Protein AF-A0A4R3V5Z5-F1 (afdb_monomer)

Secondary structure (DSSP, 8-state):
-PPPEEEEEETTEEEEEEEEEPPP-SSTTSHHHHHHHHHHHHHHHHHHHHHHHTTTSEEEEEEEE-S---SGGGBS-HHHHTTSTT--HHHHHHHHHSTTEEEPP--TT---EE--TT--TT---EE---EEEEES-------

Sequence (143 aa):
MHPPQLGPRVGDRQALVIAGHFPNSQAPGCDEFVYKFGWLDALDGWVGGQMKSHEQFVLIVLMDDANIVPEGRDFYDPIALTGQIHHTPKEHAQFQQLVGLRHLEQPPHSWTWRGYRNLASTGNQDLRTDHILVSGAEGPRDG

Solvent-accessible surface area (backbone atoms only — not comparable to full-atom values): 8307 Å² total; per-residue (Å²): 132,78,80,77,43,88,46,63,69,59,83,96,27,44,23,37,41,42,79,46,75,46,63,67,51,92,37,78,87,40,71,45,36,54,48,34,51,57,51,50,55,51,48,35,57,50,51,55,51,48,49,69,77,38,72,76,40,40,43,35,40,40,26,75,30,46,52,37,32,76,49,62,70,36,40,74,49,52,80,82,42,52,64,38,68,41,34,26,71,65,51,28,55,54,61,71,54,44,68,79,42,44,72,66,90,72,68,83,77,66,59,71,43,74,66,72,88,68,81,54,90,83,58,79,55,37,29,26,26,50,49,54,33,34,40,81,68,78,66,88,77,86,125

Foldseek 3Di:
DDPWDFQPDDVPFTETEAEDEAQFDDWPPDPSNVVRVVVLVVQLVVVVVVCVVCVRHKYKYWHLFQQAFQDPLFFDDLVVCQRIGNRDPVSNVSVVPSPQWDWDDDDRPPFNDADPPPVPPPDGGTGRRITMTIHPDDDPPDD

Structure (mmCIF, N/CA/C/O backbone):
data_AF-A0A4R3V5Z5-F1
#
_entry.id   AF-A0A4R3V5Z5-F1
#
loop_
_atom_site.group_PDB
_atom_site.id
_atom_site.type_symbol
_atom_site.label_atom_id
_atom_site.label_alt_id
_atom_site.label_comp_id
_atom_site.label_asym_id
_atom_site.label_entity_id
_atom_site.label_seq_id
_atom_site.pdbx_PDB_ins_code
_atom_site.Cartn_x
_atom_site.Cartn_y
_atom_site.Cartn_z
_atom_site.occupancy
_atom_site.B_iso_or_equiv
_atom_site.auth_seq_id
_atom_site.auth_comp_id
_atom_site.auth_asym_id
_atom_site.auth_atom_id
_atom_site.pdbx_PDB_model_num
ATOM 1 N N . MET A 1 1 ? 0.954 -13.302 9.085 1.00 57.16 1 MET A N 1
ATOM 2 C CA . MET A 1 1 ? 0.435 -12.088 9.749 1.00 57.16 1 MET A CA 1
ATOM 3 C C . MET A 1 1 ? 0.228 -12.395 11.215 1.00 57.16 1 MET A C 1
ATOM 5 O O . MET A 1 1 ? -0.242 -13.483 11.528 1.00 57.16 1 MET A O 1
ATOM 9 N N . HIS A 1 2 ? 0.623 -11.480 12.096 1.00 53.59 2 HIS A N 1
ATOM 10 C CA . HIS A 1 2 ? 0.285 -11.583 13.513 1.00 53.59 2 HIS A CA 1
ATOM 11 C C . HIS A 1 2 ? -1.218 -11.330 13.709 1.00 53.59 2 HIS A C 1
ATOM 13 O O . HIS A 1 2 ? -1.810 -10.606 12.903 1.00 53.59 2 HIS A O 1
ATOM 19 N N . PRO A 1 3 ? -1.848 -11.927 14.736 1.00 59.47 3 PRO A N 1
ATOM 20 C CA . PRO A 1 3 ? -3.231 -11.613 15.064 1.00 59.47 3 PRO A CA 1
ATOM 21 C C . PRO A 1 3 ? -3.372 -10.107 15.354 1.00 59.47 3 PRO A C 1
ATOM 23 O O . PRO A 1 3 ? -2.442 -9.514 15.914 1.00 59.47 3 PRO A O 1
ATOM 26 N N . PRO A 1 4 ? -4.507 -9.486 14.986 1.00 65.81 4 PRO A N 1
ATOM 27 C CA . PRO A 1 4 ? -4.756 -8.077 15.261 1.00 65.81 4 PRO A CA 1
ATOM 28 C C . PRO A 1 4 ? -4.652 -7.791 16.760 1.00 65.81 4 PRO A C 1
ATOM 30 O O . PRO A 1 4 ? -5.112 -8.589 17.581 1.00 65.81 4 PRO A O 1
ATOM 33 N N . GLN A 1 5 ? -4.079 -6.646 17.119 1.00 67.12 5 GLN A N 1
ATOM 34 C CA . GLN A 1 5 ? -4.005 -6.210 18.512 1.00 67.12 5 GLN A CA 1
ATOM 35 C C . GLN A 1 5 ? -5.059 -5.133 18.783 1.00 67.12 5 GLN A C 1
ATOM 37 O O . GLN A 1 5 ? -5.306 -4.260 17.945 1.00 67.12 5 GLN A O 1
ATOM 42 N N . LEU A 1 6 ? -5.677 -5.194 19.967 1.00 68.81 6 LEU A N 1
ATOM 43 C CA . LEU A 1 6 ? -6.535 -4.119 20.464 1.00 68.81 6 LEU A CA 1
ATOM 44 C C . LEU A 1 6 ? -5.659 -2.890 20.730 1.00 68.81 6 LEU A C 1
ATOM 46 O O . LEU A 1 6 ? -4.702 -2.957 21.501 1.00 68.81 6 LEU A O 1
ATOM 50 N N . GLY A 1 7 ? -5.970 -1.794 20.049 1.00 68.25 7 GLY A N 1
ATOM 51 C CA . GLY A 1 7 ? -5.225 -0.544 20.089 1.00 68.25 7 GLY A CA 1
ATOM 52 C C . GLY A 1 7 ? -5.875 0.535 20.965 1.00 68.25 7 GLY A C 1
ATOM 53 O O . GLY A 1 7 ? -6.829 0.267 21.702 1.00 68.25 7 GLY A O 1
ATOM 54 N N . PRO A 1 8 ? -5.367 1.780 20.894 1.00 69.75 8 PRO A N 1
ATOM 55 C CA . PRO A 1 8 ? -5.912 2.918 21.633 1.00 69.75 8 PRO A CA 1
ATOM 56 C C . PRO A 1 8 ? -7.362 3.230 21.229 1.00 69.75 8 PRO A C 1
ATOM 58 O O . PRO A 1 8 ? -7.859 2.767 20.206 1.00 69.75 8 PRO A O 1
ATOM 61 N N . ARG A 1 9 ? -8.066 4.038 22.025 1.00 72.12 9 ARG A N 1
ATOM 62 C CA . ARG A 1 9 ? -9.390 4.547 21.637 1.00 72.12 9 ARG A CA 1
ATOM 63 C C . ARG A 1 9 ? -9.265 5.682 20.615 1.00 72.12 9 ARG A C 1
ATOM 65 O O . ARG A 1 9 ? -8.402 6.542 20.759 1.00 72.12 9 ARG A O 1
ATOM 72 N N . VAL A 1 10 ? -10.156 5.701 19.626 1.00 68.31 10 VAL A N 1
ATOM 73 C CA . VAL A 1 10 ? -10.364 6.803 18.673 1.00 68.31 10 VAL A CA 1
ATOM 74 C C . VAL A 1 10 ? -11.774 7.339 18.915 1.00 68.31 10 VAL A C 1
ATOM 76 O O . VAL A 1 10 ? -12.764 6.690 18.568 1.00 68.31 10 VAL A O 1
ATOM 79 N N . GLY A 1 11 ? -11.869 8.486 19.592 1.00 75.94 11 GLY A N 1
ATOM 80 C CA . GLY A 1 11 ? -13.129 8.946 20.181 1.00 75.94 11 GLY A CA 1
ATOM 81 C C . GLY A 1 11 ? -13.681 7.909 21.167 1.00 75.94 11 GLY A C 1
ATOM 82 O O . GLY A 1 11 ? -12.965 7.431 22.049 1.00 75.94 11 GLY A O 1
ATOM 83 N N . ASP A 1 12 ? -14.938 7.507 20.976 1.00 76.88 12 ASP A N 1
ATOM 84 C CA . ASP A 1 12 ? -15.609 6.521 21.836 1.00 76.88 12 ASP A CA 1
ATOM 85 C C . ASP A 1 12 ? -15.365 5.060 21.425 1.00 76.88 12 ASP A C 1
ATOM 87 O O . ASP A 1 12 ? -15.737 4.134 22.152 1.00 76.88 12 ASP A O 1
ATOM 91 N N . ARG A 1 13 ? -14.727 4.834 20.270 1.00 78.94 13 ARG A N 1
ATOM 92 C CA . ARG A 1 13 ? -14.507 3.501 19.693 1.00 78.94 13 ARG A CA 1
ATOM 93 C C . ARG A 1 13 ? -13.105 2.994 20.014 1.00 78.94 13 ARG A C 1
ATOM 95 O O . ARG A 1 13 ? -12.155 3.765 20.108 1.00 78.94 13 ARG A O 1
ATOM 102 N N . GLN A 1 14 ? -12.958 1.682 20.170 1.00 84.38 14 GLN A N 1
ATOM 103 C CA . GLN A 1 14 ? -11.634 1.055 20.251 1.00 84.38 14 GLN A CA 1
ATOM 104 C C . GLN A 1 14 ? -11.008 0.972 18.855 1.00 84.38 14 GLN A C 1
ATOM 106 O O . GLN A 1 14 ? -11.728 0.763 17.877 1.00 84.38 14 GLN A O 1
ATOM 111 N N . ALA A 1 15 ? -9.685 1.105 18.757 1.00 84.56 15 ALA A N 1
ATOM 112 C CA . ALA A 1 15 ? -8.972 0.848 17.515 1.00 84.56 15 ALA A CA 1
ATOM 113 C C . ALA A 1 15 ? -8.565 -0.622 17.399 1.00 84.56 15 ALA A C 1
ATOM 115 O O . ALA A 1 15 ? -8.170 -1.255 18.378 1.00 84.56 15 ALA A O 1
ATOM 116 N N . LEU A 1 16 ? -8.618 -1.144 16.182 1.00 86.62 16 LEU A N 1
ATOM 117 C CA . LEU A 1 16 ? -7.946 -2.374 15.794 1.00 86.62 16 LEU A CA 1
ATOM 118 C C . LEU A 1 16 ? -6.721 -1.976 14.977 1.00 86.62 16 LEU A C 1
ATOM 120 O O . LEU A 1 16 ? -6.871 -1.285 13.972 1.00 86.62 16 LEU A O 1
ATOM 124 N N . VAL A 1 17 ? -5.522 -2.362 15.415 1.00 86.88 17 VAL A N 1
ATOM 125 C CA . VAL A 1 17 ? -4.280 -1.958 14.741 1.00 86.88 17 VAL A CA 1
ATOM 126 C C . VAL A 1 17 ? -3.670 -3.151 14.021 1.00 86.88 17 VAL A C 1
ATOM 128 O O . VAL A 1 17 ? -3.431 -4.205 14.614 1.00 86.88 17 VAL A O 1
ATOM 131 N N . ILE A 1 18 ? -3.407 -2.961 12.731 1.00 87.56 18 ILE A N 1
ATOM 132 C CA . ILE A 1 18 ? -2.707 -3.903 11.863 1.00 87.56 18 ILE A CA 1
ATOM 133 C C . ILE A 1 18 ? -1.418 -3.223 11.414 1.00 87.56 18 ILE A C 1
ATOM 135 O O . ILE A 1 18 ? -1.464 -2.120 10.883 1.00 87.56 18 ILE A O 1
ATOM 139 N N . ALA A 1 19 ? -0.280 -3.882 11.610 1.00 88.38 19 ALA A N 1
ATOM 140 C CA . ALA A 1 19 ? 1.003 -3.444 11.072 1.00 88.38 19 ALA A CA 1
ATOM 141 C C . ALA A 1 19 ? 1.475 -4.434 10.001 1.00 88.38 19 ALA A C 1
ATOM 143 O O . ALA A 1 19 ? 1.385 -5.651 10.201 1.00 88.38 19 ALA A O 1
ATOM 144 N N . GLY A 1 20 ? 1.966 -3.925 8.872 1.00 85.50 20 GLY A N 1
ATOM 145 C CA . GLY A 1 20 ? 2.439 -4.744 7.760 1.00 85.50 20 GLY A CA 1
ATOM 146 C C . GLY A 1 20 ? 3.678 -4.172 7.079 1.00 85.50 20 GLY A C 1
ATOM 147 O O . GLY A 1 20 ? 3.785 -2.967 6.874 1.00 85.50 20 GLY A O 1
ATOM 148 N N . HIS A 1 21 ? 4.583 -5.072 6.696 1.00 89.25 21 HIS A N 1
ATOM 149 C CA . HIS A 1 21 ? 5.716 -4.812 5.811 1.00 89.25 21 HIS A CA 1
ATOM 150 C C . HIS A 1 21 ? 5.484 -5.612 4.527 1.00 89.25 21 HIS A C 1
ATOM 152 O O . HIS A 1 21 ? 5.348 -6.840 4.580 1.00 89.25 21 HIS A O 1
ATOM 158 N N . PHE A 1 22 ? 5.316 -4.921 3.404 1.00 90.56 22 PHE A N 1
ATOM 159 C CA . PHE A 1 22 ? 4.829 -5.529 2.171 1.00 90.56 22 PHE A CA 1
ATOM 160 C C . PHE A 1 22 ? 6.003 -6.084 1.366 1.00 90.56 22 PHE A C 1
ATOM 162 O O . PHE A 1 22 ? 7.094 -5.514 1.402 1.00 90.56 22 PHE A O 1
ATOM 169 N N . PRO A 1 23 ? 5.802 -7.165 0.593 1.00 92.00 23 PRO A N 1
ATOM 170 C CA . PRO A 1 23 ? 6.854 -7.691 -0.261 1.00 92.00 23 PRO A CA 1
ATOM 171 C C . PRO A 1 23 ? 7.351 -6.651 -1.274 1.00 92.00 23 PRO A C 1
ATOM 173 O O . PRO A 1 23 ? 6.563 -6.034 -1.997 1.00 92.00 23 PRO A O 1
ATOM 176 N N . ASN A 1 24 ? 8.671 -6.518 -1.370 1.00 91.75 24 ASN A N 1
ATOM 177 C CA . ASN A 1 24 ? 9.328 -5.865 -2.495 1.00 91.75 24 ASN A CA 1
ATOM 178 C C . ASN A 1 24 ? 9.473 -6.856 -3.669 1.00 91.75 24 ASN A C 1
ATOM 180 O O . ASN A 1 24 ? 9.444 -8.073 -3.477 1.00 91.75 24 ASN A O 1
ATOM 184 N N . SER A 1 25 ? 9.661 -6.348 -4.883 1.00 90.06 25 SER A N 1
ATOM 185 C CA . SER A 1 25 ? 9.996 -7.141 -6.066 1.00 90.06 25 SER A CA 1
ATOM 186 C C . SER A 1 25 ? 11.228 -6.562 -6.754 1.00 90.06 25 SER A C 1
ATOM 188 O O . SER A 1 25 ? 11.579 -5.401 -6.568 1.00 90.06 25 SER A O 1
ATOM 190 N N . GLN A 1 26 ? 11.911 -7.363 -7.568 1.00 87.88 26 GLN A N 1
ATOM 191 C CA . GLN A 1 26 ? 13.117 -6.891 -8.248 1.00 87.88 26 GLN A CA 1
ATOM 192 C C . GLN A 1 26 ? 12.798 -5.966 -9.432 1.00 87.88 26 GLN A C 1
ATOM 194 O O . GLN A 1 26 ? 13.487 -4.968 -9.641 1.00 87.88 26 GLN A O 1
ATOM 199 N N . ALA A 1 27 ? 11.778 -6.316 -10.218 1.00 90.50 27 ALA A N 1
ATOM 200 C CA . ALA A 1 27 ? 11.335 -5.582 -11.397 1.00 90.50 27 ALA A CA 1
ATOM 201 C C . ALA A 1 27 ? 9.905 -6.006 -11.781 1.00 90.50 27 ALA A C 1
ATOM 203 O O . ALA A 1 27 ? 9.445 -7.069 -11.361 1.00 90.50 27 ALA A O 1
ATOM 204 N N . PRO A 1 28 ? 9.192 -5.237 -12.617 1.00 91.69 28 PRO A N 1
ATOM 205 C CA . PRO A 1 28 ? 7.948 -5.709 -13.207 1.00 91.69 28 PRO A CA 1
ATOM 206 C C . PRO A 1 28 ? 8.156 -7.013 -13.996 1.00 91.69 28 PRO A C 1
ATOM 208 O O . PRO A 1 28 ? 9.084 -7.129 -14.793 1.00 91.69 28 PRO A O 1
ATOM 211 N N . GLY A 1 29 ? 7.265 -7.983 -13.791 1.00 89.94 29 GLY A N 1
ATOM 212 C CA . GLY A 1 29 ? 7.246 -9.250 -14.532 1.00 89.94 29 GLY A CA 1
ATOM 213 C C . GLY A 1 29 ? 8.091 -10.389 -13.950 1.00 89.94 29 GLY A C 1
ATOM 214 O O . GLY A 1 29 ? 8.050 -11.479 -14.510 1.00 89.94 29 GLY A O 1
ATOM 215 N N . CYS A 1 30 ? 8.815 -10.180 -12.844 1.00 93.25 30 CYS A N 1
ATOM 216 C CA . CYS A 1 30 ? 9.501 -11.266 -12.136 1.00 93.25 30 CYS A CA 1
ATOM 217 C C . CYS A 1 30 ? 8.550 -12.062 -11.221 1.00 93.25 30 CYS A C 1
ATOM 219 O O . CYS A 1 30 ? 7.434 -11.622 -10.924 1.00 93.25 30 CYS A O 1
ATOM 221 N N . ASP A 1 31 ? 8.998 -13.220 -10.736 1.00 95.25 31 ASP A N 1
ATOM 222 C CA . ASP A 1 31 ? 8.201 -14.078 -9.851 1.00 95.25 31 ASP A CA 1
ATOM 223 C C . ASP A 1 31 ? 7.856 -13.368 -8.533 1.00 95.25 31 ASP A C 1
ATOM 225 O O . ASP A 1 31 ? 6.740 -13.488 -8.027 1.00 95.25 31 ASP A O 1
ATOM 229 N N . GLU A 1 32 ? 8.761 -12.534 -8.013 1.00 92.50 32 GLU A N 1
ATOM 230 C CA . GLU A 1 32 ? 8.524 -11.710 -6.825 1.00 92.50 32 GLU A CA 1
ATOM 231 C C . GLU A 1 32 ? 7.432 -10.657 -7.063 1.00 92.50 32 GLU A C 1
ATOM 233 O O . GLU A 1 32 ? 6.725 -10.276 -6.129 1.00 92.50 32 GLU A O 1
ATOM 238 N N . PHE A 1 33 ? 7.266 -10.191 -8.305 1.00 93.25 33 PHE A N 1
ATOM 239 C CA . PHE A 1 33 ? 6.201 -9.260 -8.685 1.00 93.25 33 PHE A CA 1
ATOM 240 C C . PHE A 1 33 ? 4.846 -9.963 -8.693 1.00 93.25 33 PHE A C 1
ATOM 242 O O . PHE A 1 33 ? 3.862 -9.427 -8.190 1.00 93.25 33 PHE A O 1
ATOM 249 N N . VAL A 1 34 ? 4.796 -11.200 -9.191 1.00 93.81 34 VAL A N 1
ATOM 250 C CA . VAL A 1 34 ? 3.593 -12.042 -9.116 1.00 93.81 34 VAL A CA 1
ATOM 251 C C . VAL A 1 34 ? 3.246 -12.354 -7.660 1.00 93.81 34 VAL A C 1
ATOM 253 O O . VAL A 1 34 ? 2.096 -12.184 -7.251 1.00 93.81 34 VAL A O 1
ATOM 256 N N . TYR A 1 35 ? 4.244 -12.742 -6.863 1.00 94.62 35 TYR A N 1
ATOM 257 C CA . TYR A 1 35 ? 4.080 -13.023 -5.440 1.00 94.62 35 TYR A CA 1
ATOM 258 C C . TYR A 1 35 ? 3.537 -11.815 -4.672 1.00 94.62 35 TYR A C 1
ATOM 260 O O . TYR A 1 35 ? 2.589 -11.962 -3.900 1.00 94.62 35 TYR A O 1
ATOM 268 N N . LYS A 1 36 ? 4.083 -10.616 -4.917 1.00 93.56 36 LYS A N 1
ATOM 269 C CA . LYS A 1 36 ? 3.624 -9.371 -4.290 1.00 93.56 36 LYS A CA 1
ATOM 270 C C . LYS A 1 36 ? 2.121 -9.164 -4.469 1.00 93.56 36 LYS A C 1
ATOM 272 O O . LYS A 1 36 ? 1.436 -8.856 -3.500 1.00 93.56 36 LYS A O 1
ATOM 277 N N . PHE A 1 37 ? 1.590 -9.376 -5.671 1.00 92.19 37 PHE A N 1
ATOM 278 C CA . PHE A 1 37 ? 0.155 -9.202 -5.910 1.00 92.19 37 PHE A CA 1
ATOM 279 C C . PHE A 1 37 ? -0.700 -10.297 -5.284 1.00 92.19 37 PHE A C 1
ATOM 281 O O . PHE A 1 37 ? -1.725 -9.978 -4.694 1.00 92.19 37 PHE A O 1
ATOM 288 N N . GLY A 1 38 ? -0.261 -11.558 -5.317 1.00 93.62 38 GLY A N 1
ATOM 289 C CA . GLY A 1 38 ? -0.965 -12.620 -4.591 1.00 93.62 38 GLY A CA 1
ATOM 290 C C . GLY A 1 38 ? -1.012 -12.358 -3.080 1.00 93.62 38 GLY A C 1
ATOM 291 O O . GLY A 1 38 ? -2.016 -12.626 -2.423 1.00 93.62 38 GLY A O 1
ATOM 292 N N . TRP A 1 39 ? 0.056 -11.775 -2.529 1.00 93.25 39 TRP A N 1
ATOM 293 C CA . TRP A 1 39 ? 0.102 -11.343 -1.135 1.00 93.25 39 TRP A CA 1
ATOM 294 C C . TRP A 1 39 ? -0.855 -10.174 -0.858 1.00 93.25 39 TRP A C 1
ATOM 296 O O . TRP A 1 39 ? -1.554 -10.197 0.153 1.00 93.25 39 TRP A O 1
ATOM 306 N N . LEU A 1 40 ? -0.922 -9.182 -1.753 1.00 90.62 40 LEU A N 1
ATOM 307 C CA . LEU A 1 40 ? -1.839 -8.041 -1.638 1.00 90.62 40 LEU A CA 1
ATOM 308 C C . LEU A 1 40 ? -3.309 -8.468 -1.720 1.00 90.62 40 LEU A C 1
ATOM 310 O O . LEU A 1 40 ? -4.109 -8.000 -0.917 1.00 90.62 40 LEU A O 1
ATOM 314 N N . ASP A 1 41 ? -3.655 -9.393 -2.617 1.00 91.44 41 ASP A N 1
ATOM 315 C CA . ASP A 1 41 ? -5.011 -9.954 -2.714 1.00 91.44 41 ASP A CA 1
ATOM 316 C C . ASP A 1 41 ? -5.408 -10.689 -1.424 1.00 91.44 41 ASP A C 1
ATOM 318 O O . ASP A 1 41 ? -6.522 -10.544 -0.915 1.00 91.44 41 ASP A O 1
ATOM 322 N N . ALA A 1 42 ? -4.478 -11.460 -0.851 1.00 91.94 42 ALA A N 1
ATOM 323 C CA . ALA A 1 42 ? -4.701 -12.136 0.421 1.00 91.94 42 ALA A CA 1
ATOM 324 C C . ALA A 1 42 ? -4.850 -11.143 1.588 1.00 91.94 42 ALA A C 1
ATOM 326 O O . ALA A 1 42 ? -5.687 -11.360 2.470 1.00 91.94 42 ALA A O 1
ATOM 327 N N . LEU A 1 43 ? -4.060 -10.061 1.593 1.00 89.44 43 LEU A N 1
ATOM 328 C CA . LEU A 1 43 ? -4.181 -8.984 2.574 1.00 89.44 43 LEU A CA 1
ATOM 329 C C . LEU A 1 43 ? -5.553 -8.314 2.475 1.00 89.44 43 LEU A C 1
ATOM 331 O O . LEU A 1 43 ? -6.207 -8.170 3.504 1.00 89.44 43 LEU A O 1
ATOM 335 N N . ASP A 1 44 ? -5.994 -7.942 1.274 1.00 87.38 44 ASP A N 1
ATOM 336 C CA . ASP A 1 44 ? -7.283 -7.283 1.054 1.00 87.38 44 ASP A CA 1
ATOM 337 C C . ASP A 1 44 ? -8.450 -8.137 1.576 1.00 87.38 44 ASP A C 1
ATOM 339 O O . ASP A 1 44 ? -9.245 -7.689 2.409 1.00 87.38 44 ASP A O 1
ATOM 343 N N . GLY A 1 45 ? -8.483 -9.421 1.204 1.00 89.94 45 GLY A N 1
ATOM 344 C CA . GLY A 1 45 ? -9.498 -10.356 1.688 1.00 89.94 45 GLY A CA 1
ATOM 345 C C . GLY A 1 45 ? -9.477 -10.532 3.210 1.00 89.94 45 GLY A C 1
ATOM 346 O O . GLY A 1 45 ? -10.531 -10.575 3.855 1.00 89.94 45 GLY A O 1
ATOM 347 N N . TRP A 1 46 ? -8.286 -10.599 3.810 1.00 89.56 46 TRP A N 1
ATOM 348 C CA . TRP A 1 46 ? -8.143 -10.727 5.258 1.00 89.56 46 TRP A CA 1
ATOM 349 C C . TRP A 1 46 ? -8.578 -9.456 6.000 1.00 89.56 46 TRP A C 1
ATOM 351 O O . TRP A 1 46 ? -9.356 -9.554 6.951 1.00 89.56 46 TRP A O 1
ATOM 361 N N . VAL A 1 47 ? -8.145 -8.275 5.544 1.00 86.50 47 VAL A N 1
ATOM 362 C CA . VAL A 1 47 ? -8.539 -6.966 6.093 1.00 86.50 47 VAL A CA 1
ATOM 363 C C . VAL A 1 47 ? -10.049 -6.773 5.986 1.00 86.50 47 VAL A C 1
ATOM 365 O O . VAL A 1 47 ? -10.686 -6.419 6.978 1.00 86.50 47 VAL A O 1
ATOM 368 N N . GLY A 1 48 ? -10.653 -7.096 4.841 1.00 86.69 48 GLY A N 1
ATOM 369 C CA . GLY A 1 48 ? -12.105 -7.066 4.671 1.00 86.69 48 GLY A CA 1
ATOM 370 C C . GLY A 1 48 ? -12.837 -7.994 5.650 1.00 86.69 48 GLY A C 1
ATOM 371 O O . GLY A 1 48 ? -13.892 -7.639 6.180 1.00 86.69 48 GLY A O 1
ATOM 372 N N . GLY A 1 49 ? -12.265 -9.162 5.957 1.00 88.56 49 GLY A N 1
ATOM 373 C CA . GLY A 1 49 ? -12.758 -10.054 7.011 1.00 88.56 49 GLY A CA 1
ATOM 374 C C . GLY A 1 49 ? -12.656 -9.450 8.417 1.00 88.56 49 GLY A C 1
ATOM 375 O O . GLY A 1 49 ? -13.595 -9.582 9.209 1.00 88.56 49 GLY A O 1
ATOM 376 N N . GLN A 1 50 ? -11.561 -8.743 8.717 1.00 86.81 50 GLN A N 1
ATOM 377 C CA . GLN A 1 50 ? -11.400 -8.020 9.983 1.00 86.81 50 GLN A CA 1
ATOM 378 C C . GLN A 1 50 ? -12.431 -6.897 10.116 1.00 86.81 50 GLN A C 1
ATOM 380 O O . GLN A 1 50 ? -13.093 -6.804 11.144 1.00 86.81 50 GLN A O 1
ATOM 385 N N . MET A 1 51 ? -12.642 -6.097 9.068 1.00 83.88 51 MET A N 1
ATOM 386 C CA . MET A 1 51 ? -13.629 -5.011 9.082 1.00 83.88 51 MET A CA 1
ATOM 387 C C . MET A 1 51 ? -15.044 -5.519 9.392 1.00 83.88 51 MET A C 1
ATOM 389 O O . MET A 1 51 ? -15.733 -4.925 10.217 1.00 83.88 51 MET A O 1
ATOM 393 N N . LYS A 1 52 ? -15.449 -6.653 8.802 1.00 86.62 52 LYS A N 1
ATOM 394 C CA . LYS A 1 52 ? -16.756 -7.290 9.063 1.00 86.62 52 LYS A CA 1
ATOM 395 C C . LYS A 1 52 ? -16.870 -7.888 10.465 1.00 86.62 52 LYS A C 1
ATOM 397 O O . LYS A 1 52 ? -17.933 -7.868 11.067 1.00 86.62 52 LYS A O 1
ATOM 402 N N . SER A 1 53 ? -15.783 -8.447 10.992 1.00 88.69 53 SER A N 1
ATOM 403 C CA . SER A 1 53 ? -15.791 -9.074 12.324 1.00 88.69 53 SER A CA 1
ATOM 404 C C . SER A 1 53 ? -15.703 -8.042 13.455 1.00 88.69 53 SER A C 1
ATOM 406 O O . SER A 1 53 ? -16.047 -8.330 14.601 1.00 88.69 53 SER A O 1
ATOM 408 N N . HIS A 1 54 ? -15.242 -6.830 13.136 1.00 85.94 54 HIS A N 1
ATOM 409 C CA . HIS A 1 54 ? -14.930 -5.777 14.093 1.00 85.94 54 HIS A CA 1
ATOM 410 C C . HIS A 1 54 ? -15.644 -4.455 13.771 1.00 85.94 54 HIS A C 1
ATOM 412 O O . HIS A 1 54 ? -15.063 -3.389 13.951 1.00 85.94 54 HIS A O 1
ATOM 418 N N . GLU A 1 55 ? -16.914 -4.495 13.354 1.00 82.25 55 GLU A N 1
ATOM 419 C CA . GLU A 1 55 ? -17.675 -3.305 12.922 1.00 82.25 55 GLU A CA 1
ATOM 420 C C . GLU A 1 55 ? -17.768 -2.186 13.974 1.00 82.25 55 GLU A C 1
ATOM 422 O O . GLU A 1 55 ? -17.923 -1.021 13.614 1.00 82.25 55 GLU A O 1
ATOM 427 N N . GLN A 1 56 ? -17.635 -2.507 15.269 1.00 82.81 56 GLN A N 1
ATOM 428 C CA . GLN A 1 56 ? -17.574 -1.524 16.364 1.00 82.81 56 GLN A CA 1
ATOM 429 C C . GLN A 1 56 ? -16.203 -0.834 16.532 1.00 82.81 56 GLN A C 1
ATOM 431 O O . GLN A 1 56 ? -16.101 0.187 17.217 1.00 82.81 56 GLN A O 1
ATOM 436 N N . PHE A 1 57 ? -15.142 -1.351 15.910 1.00 82.69 57 PHE A N 1
ATOM 437 C CA . PHE A 1 57 ? -13.779 -0.822 16.016 1.00 82.69 57 PHE A CA 1
ATOM 438 C C . PHE A 1 57 ? -13.469 0.158 14.889 1.00 82.69 57 PHE A C 1
ATOM 440 O O . PHE A 1 57 ? -14.034 0.062 13.804 1.00 82.69 57 PHE A O 1
ATOM 447 N N . VAL A 1 58 ? -12.572 1.106 15.137 1.00 83.00 58 VAL A N 1
ATOM 448 C CA . VAL A 1 58 ? -11.906 1.852 14.062 1.00 83.00 58 VAL A CA 1
ATOM 449 C C . VAL A 1 58 ? -10.694 1.034 13.636 1.00 83.00 58 VAL A C 1
ATOM 451 O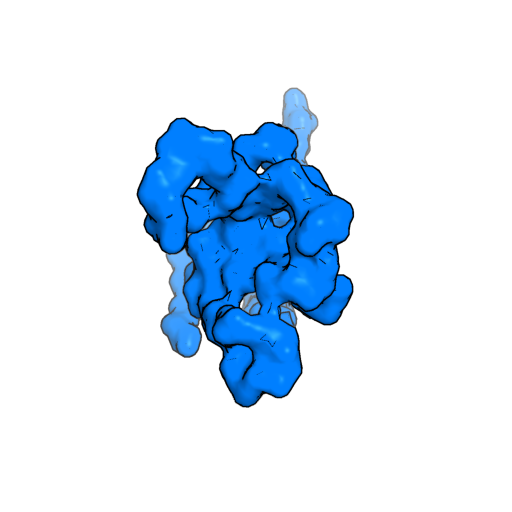 O . VAL A 1 58 ? -9.806 0.791 14.449 1.00 83.00 58 VAL A O 1
ATOM 454 N N . LEU A 1 59 ? -10.642 0.577 12.391 1.00 82.12 59 LEU A N 1
ATOM 455 C CA . LEU A 1 59 ? -9.479 -0.137 11.885 1.00 82.12 59 LEU A CA 1
ATOM 456 C C . LEU A 1 59 ? -8.404 0.856 11.428 1.00 82.12 59 LEU A C 1
ATOM 458 O O . LEU A 1 59 ? -8.679 1.764 10.644 1.00 82.12 59 LEU A O 1
ATOM 462 N N . ILE A 1 60 ? -7.179 0.650 11.906 1.00 80.56 60 ILE A N 1
ATOM 463 C CA . ILE A 1 60 ? -5.981 1.389 11.511 1.00 80.56 60 ILE A CA 1
ATOM 464 C C . ILE A 1 60 ? -4.983 0.387 10.936 1.00 80.56 60 ILE A C 1
ATOM 466 O O . ILE A 1 60 ? -4.582 -0.562 11.612 1.00 80.56 60 ILE A O 1
ATOM 470 N N . VAL A 1 61 ? -4.569 0.614 9.695 1.00 81.50 61 VAL A N 1
ATOM 471 C CA . VAL A 1 61 ? -3.545 -0.170 9.009 1.00 81.50 61 VAL A CA 1
ATOM 472 C C . VAL A 1 61 ? -2.303 0.698 8.848 1.00 81.50 61 VAL A C 1
ATOM 474 O O . VAL A 1 61 ? -2.306 1.694 8.127 1.00 81.50 61 VAL A O 1
ATOM 477 N N . LEU A 1 62 ? -1.249 0.317 9.560 1.00 79.69 62 LEU A N 1
ATOM 478 C CA . LEU A 1 62 ? 0.079 0.906 9.489 1.00 79.69 62 LEU A CA 1
ATOM 479 C C . LEU A 1 62 ? 0.900 0.103 8.479 1.00 79.69 62 LEU A C 1
ATOM 481 O O . LEU A 1 62 ? 1.123 -1.097 8.661 1.00 79.69 62 LEU A O 1
ATOM 485 N N . MET A 1 63 ? 1.334 0.759 7.414 1.00 81.88 63 MET A N 1
ATOM 486 C CA . MET A 1 63 ? 2.210 0.181 6.403 1.00 81.88 63 MET A CA 1
ATOM 487 C C . MET A 1 63 ? 3.557 0.863 6.541 1.00 81.88 63 MET A C 1
ATOM 489 O O . MET A 1 63 ? 3.712 1.998 6.113 1.00 81.88 63 MET A O 1
ATOM 493 N N . ASP A 1 64 ? 4.494 0.181 7.187 1.00 75.19 64 ASP A N 1
ATOM 494 C CA . ASP A 1 64 ? 5.854 0.688 7.416 1.00 75.19 64 ASP A CA 1
ATOM 495 C C . ASP A 1 64 ? 6.667 0.678 6.113 1.00 75.19 64 ASP A C 1
ATOM 497 O O . ASP A 1 64 ? 7.517 1.510 5.882 1.00 75.19 64 ASP A O 1
ATOM 501 N N . ASP A 1 65 ? 6.376 -0.241 5.195 1.00 85.00 65 ASP A N 1
ATOM 502 C CA . ASP A 1 65 ? 6.910 -0.187 3.834 1.00 85.00 65 ASP A CA 1
ATOM 503 C C . ASP A 1 65 ? 5.943 -0.948 2.934 1.00 85.00 65 ASP A C 1
ATOM 505 O O . ASP A 1 65 ? 5.908 -2.183 2.916 1.00 85.00 65 ASP A O 1
ATOM 509 N N . ALA A 1 66 ? 5.090 -0.210 2.231 1.00 86.06 66 ALA A N 1
ATOM 510 C CA . ALA A 1 66 ? 4.167 -0.786 1.267 1.00 86.06 66 ALA A CA 1
ATOM 511 C C . ALA A 1 66 ? 4.884 -1.241 -0.011 1.00 86.06 66 ALA A C 1
ATOM 513 O O . ALA A 1 66 ? 4.284 -1.935 -0.836 1.00 86.06 66 ALA A O 1
ATOM 514 N N . ASN A 1 67 ? 6.144 -0.830 -0.214 1.00 90.12 67 ASN A N 1
ATOM 515 C CA . ASN A 1 67 ? 6.875 -0.981 -1.463 1.00 90.12 67 ASN A CA 1
ATOM 516 C C . ASN A 1 67 ? 6.057 -0.491 -2.676 1.00 90.12 67 ASN A C 1
ATOM 518 O O . ASN A 1 67 ? 6.209 -1.008 -3.783 1.00 90.12 67 ASN A O 1
ATOM 522 N N . ILE A 1 68 ? 5.143 0.462 -2.484 1.00 88.69 68 ILE A N 1
ATOM 523 C CA . ILE A 1 68 ? 4.269 1.035 -3.512 1.00 88.69 68 ILE A CA 1
ATOM 524 C C . ILE A 1 68 ? 4.179 2.535 -3.268 1.00 88.69 68 ILE A C 1
ATOM 526 O O . ILE A 1 68 ? 4.014 2.984 -2.131 1.00 88.69 68 ILE A O 1
ATOM 530 N N . VAL A 1 69 ? 4.252 3.294 -4.356 1.00 88.25 69 VAL A N 1
ATOM 531 C CA . VAL A 1 69 ? 4.106 4.741 -4.359 1.00 88.25 69 VAL A CA 1
ATOM 532 C C . VAL A 1 69 ? 2.760 5.081 -5.010 1.00 88.25 69 VAL A C 1
ATOM 534 O O . VAL A 1 69 ? 2.620 4.884 -6.210 1.00 88.25 69 VAL A O 1
ATOM 537 N N . PRO A 1 70 ? 1.738 5.531 -4.261 1.00 79.31 70 PRO A N 1
ATOM 538 C CA . PRO A 1 70 ? 0.357 5.541 -4.761 1.00 79.31 70 PRO A CA 1
ATOM 539 C C . PRO A 1 70 ? 0.086 6.555 -5.876 1.00 79.31 70 PRO A C 1
ATOM 541 O O . PRO A 1 70 ? -0.800 6.339 -6.705 1.00 79.31 70 PRO A O 1
ATOM 544 N N . GLU A 1 71 ? 0.798 7.685 -5.871 1.00 79.81 71 GLU A N 1
ATOM 545 C CA . GLU A 1 71 ? 0.524 8.823 -6.746 1.00 79.81 71 GLU A CA 1
ATOM 546 C C . GLU A 1 71 ? 1.806 9.532 -7.204 1.00 79.81 71 GLU A C 1
ATOM 548 O O . GLU A 1 71 ? 2.821 9.523 -6.519 1.00 79.81 71 GLU A O 1
ATOM 553 N N . GLY A 1 72 ? 1.744 10.240 -8.338 1.00 76.50 72 GLY A N 1
ATOM 554 C CA . GLY A 1 72 ? 2.876 10.993 -8.907 1.00 76.50 72 GLY A CA 1
ATOM 555 C C . GLY A 1 72 ? 3.538 12.000 -7.957 1.00 76.50 72 GLY A C 1
ATOM 556 O O . GLY A 1 72 ? 4.730 12.257 -8.071 1.00 76.50 72 GLY A O 1
ATOM 557 N N . ARG A 1 73 ? 2.778 12.553 -7.000 1.00 79.00 73 ARG A N 1
ATOM 558 C CA . ARG A 1 73 ? 3.285 13.479 -5.966 1.00 79.00 73 ARG A CA 1
ATOM 559 C C . ARG A 1 73 ? 4.181 12.810 -4.918 1.00 79.00 73 ARG A C 1
ATOM 561 O O . ARG A 1 73 ? 4.811 13.509 -4.127 1.00 79.00 73 ARG A O 1
ATOM 568 N N . ASP A 1 74 ? 4.219 11.481 -4.919 1.00 77.50 74 ASP A N 1
ATOM 569 C CA . ASP A 1 74 ? 4.874 10.658 -3.908 1.00 77.50 74 ASP A CA 1
ATOM 570 C C . ASP A 1 74 ? 6.263 10.155 -4.349 1.00 77.50 74 ASP A C 1
ATOM 572 O O . ASP A 1 74 ? 6.873 9.334 -3.660 1.00 77.50 74 ASP A O 1
ATOM 576 N 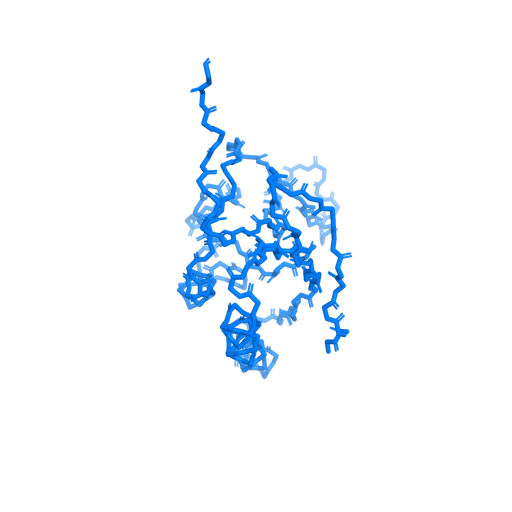N . PHE A 1 75 ? 6.801 10.710 -5.445 1.00 75.56 75 PHE A N 1
ATOM 577 C CA . PHE A 1 75 ? 8.157 10.449 -5.926 1.00 75.56 75 PHE A CA 1
ATOM 578 C C . PHE A 1 75 ? 8.718 11.579 -6.804 1.00 75.56 75 PHE A C 1
ATOM 580 O O . PHE A 1 75 ? 7.980 12.390 -7.357 1.00 75.56 75 PHE A O 1
ATOM 587 N N . TYR A 1 76 ? 10.048 11.638 -6.919 1.00 72.19 76 TYR A N 1
ATOM 588 C CA . TYR A 1 76 ? 10.777 12.792 -7.466 1.00 72.19 76 TYR A CA 1
ATOM 589 C C . TYR A 1 76 ? 10.725 12.978 -8.998 1.00 72.19 76 TYR A C 1
ATOM 591 O O . TYR A 1 76 ? 10.970 14.084 -9.475 1.00 72.19 76 TYR A O 1
ATOM 599 N N . ASP A 1 77 ? 10.378 11.956 -9.784 1.00 79.25 77 ASP A N 1
ATOM 600 C CA . ASP A 1 77 ? 10.260 12.080 -11.247 1.00 79.25 77 ASP A CA 1
ATOM 601 C C . ASP A 1 77 ? 9.163 11.151 -11.797 1.00 79.25 77 ASP A C 1
ATOM 603 O O . ASP A 1 77 ? 9.439 10.013 -12.200 1.00 79.25 77 ASP A O 1
ATOM 607 N N . PRO A 1 78 ? 7.896 11.605 -11.811 1.00 78.19 78 PRO A N 1
ATOM 608 C CA . PRO A 1 78 ? 6.782 10.783 -12.257 1.00 78.19 78 PRO A CA 1
ATOM 609 C C . PRO A 1 78 ? 6.859 10.370 -13.722 1.00 78.19 78 PRO A C 1
ATOM 611 O O . PRO A 1 78 ? 6.329 9.320 -14.080 1.00 78.19 78 PRO A O 1
ATOM 614 N N . ILE A 1 79 ? 7.537 11.143 -14.569 1.00 81.88 79 ILE A N 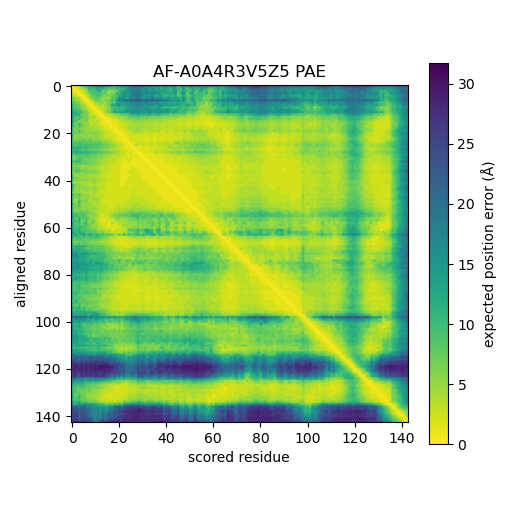1
ATOM 615 C CA . ILE A 1 79 ? 7.640 10.837 -15.996 1.00 81.88 79 ILE A CA 1
ATOM 616 C C . ILE A 1 79 ? 8.655 9.714 -16.211 1.00 81.88 79 ILE A C 1
ATOM 618 O O . ILE A 1 79 ? 8.350 8.750 -16.911 1.00 81.88 79 ILE A O 1
ATOM 622 N N . ALA A 1 80 ? 9.836 9.806 -15.597 1.00 82.62 80 ALA A N 1
ATOM 623 C CA . ALA A 1 80 ? 10.893 8.817 -15.792 1.00 82.62 80 ALA A CA 1
ATOM 624 C C . ALA A 1 80 ? 10.633 7.493 -15.057 1.00 82.62 80 ALA A C 1
ATOM 626 O O . ALA A 1 80 ? 11.076 6.435 -15.513 1.00 82.62 80 ALA A O 1
ATOM 627 N N . LEU A 1 81 ? 9.947 7.537 -13.910 1.00 83.19 81 LEU A N 1
ATOM 628 C CA . LEU A 1 81 ? 9.802 6.380 -13.022 1.00 83.19 81 LEU A CA 1
ATOM 629 C C . LEU A 1 81 ? 8.497 5.597 -13.229 1.00 83.19 81 LEU A C 1
ATOM 631 O O . LEU A 1 81 ? 8.426 4.442 -12.815 1.00 83.19 81 LEU A O 1
ATOM 635 N N . THR A 1 82 ? 7.487 6.160 -13.902 1.00 85.62 82 THR A N 1
ATOM 636 C CA . THR A 1 82 ? 6.239 5.430 -14.195 1.00 85.62 82 THR A CA 1
ATOM 637 C C . THR A 1 82 ? 6.522 4.123 -14.939 1.00 85.62 82 THR A C 1
ATOM 639 O O . THR A 1 82 ? 7.241 4.095 -15.937 1.00 85.62 82 THR A O 1
ATOM 642 N N . GLY A 1 83 ? 5.923 3.028 -14.465 1.00 86.00 83 GLY A N 1
ATOM 643 C CA . GLY A 1 83 ? 6.112 1.695 -15.044 1.00 86.00 83 GLY A CA 1
ATOM 644 C C . GLY A 1 83 ? 7.355 0.955 -14.545 1.00 86.00 83 GLY A C 1
ATOM 645 O O . GLY A 1 83 ? 7.500 -0.227 -14.852 1.00 86.00 83 GLY A O 1
ATOM 646 N N . GLN A 1 84 ? 8.212 1.597 -13.747 1.00 88.50 84 GLN A N 1
ATOM 647 C CA . GLN A 1 84 ? 9.238 0.909 -12.962 1.00 88.50 84 GLN A CA 1
ATOM 648 C C . GLN A 1 84 ? 8.627 0.311 -11.688 1.00 88.50 84 GLN A C 1
ATOM 650 O O . GLN A 1 84 ? 7.487 0.614 -11.330 1.00 88.50 84 GLN A O 1
ATOM 655 N N . ILE A 1 85 ? 9.381 -0.555 -11.005 1.00 88.94 85 ILE A N 1
ATOM 656 C CA . ILE A 1 85 ? 8.952 -1.135 -9.725 1.00 88.94 85 ILE A CA 1
ATOM 657 C C . ILE A 1 85 ? 8.586 -0.031 -8.720 1.00 88.94 85 ILE A C 1
ATOM 659 O O . ILE A 1 85 ? 9.219 1.021 -8.732 1.00 88.94 85 ILE A O 1
ATOM 663 N N . HIS A 1 86 ? 7.567 -0.261 -7.885 1.00 89.19 86 HIS A N 1
ATOM 664 C CA . HIS A 1 86 ? 6.923 0.708 -6.980 1.00 89.19 86 HIS A CA 1
ATOM 665 C C . HIS A 1 86 ? 5.984 1.721 -7.654 1.00 89.19 86 HIS A C 1
ATOM 667 O O . HIS A 1 86 ? 5.127 2.278 -6.967 1.00 89.19 86 HIS A O 1
ATOM 673 N N . HIS A 1 87 ? 6.120 1.934 -8.965 1.00 89.94 87 HIS A N 1
ATOM 674 C CA . HIS A 1 87 ? 5.470 3.003 -9.732 1.00 89.94 87 HIS A CA 1
ATOM 675 C C . HIS A 1 87 ? 4.621 2.471 -10.895 1.00 89.94 87 HIS A C 1
ATOM 677 O O . HIS A 1 87 ? 4.335 3.188 -11.865 1.00 89.94 87 HIS A O 1
ATOM 683 N N . THR A 1 88 ? 4.282 1.180 -10.888 1.00 90.44 88 THR A N 1
ATOM 684 C CA . THR A 1 88 ? 3.483 0.610 -11.972 1.00 90.44 88 THR A CA 1
ATOM 685 C C . THR A 1 88 ? 2.004 0.975 -11.810 1.00 90.44 88 THR A C 1
ATOM 687 O O . THR A 1 88 ? 1.479 0.973 -10.694 1.00 90.44 88 THR A O 1
ATOM 690 N N . PRO A 1 89 ? 1.261 1.173 -12.918 1.00 89.25 89 PRO A N 1
ATOM 691 C CA . PRO A 1 89 ? -0.190 1.356 -12.854 1.00 89.25 89 PRO A CA 1
ATOM 692 C C . PRO A 1 89 ? -0.911 0.221 -12.114 1.00 89.25 89 PRO A C 1
ATOM 694 O O . PRO A 1 89 ? -1.935 0.451 -11.476 1.00 89.25 89 PRO A O 1
ATOM 697 N N . LYS A 1 90 ? -0.366 -1.002 -12.175 1.00 90.38 90 LYS A N 1
ATOM 698 C CA . LYS A 1 90 ? -0.906 -2.165 -11.466 1.00 90.38 90 LYS A CA 1
ATOM 699 C C . LYS A 1 90 ? -0.732 -2.042 -9.949 1.00 90.38 90 LYS A C 1
ATOM 701 O O . LYS A 1 90 ? -1.689 -2.282 -9.223 1.00 90.38 90 LYS A O 1
ATOM 706 N N . GLU A 1 91 ? 0.447 -1.637 -9.477 1.00 90.31 91 GLU A N 1
ATOM 707 C CA . GLU A 1 91 ? 0.682 -1.362 -8.053 1.00 90.31 91 GLU A CA 1
ATOM 708 C 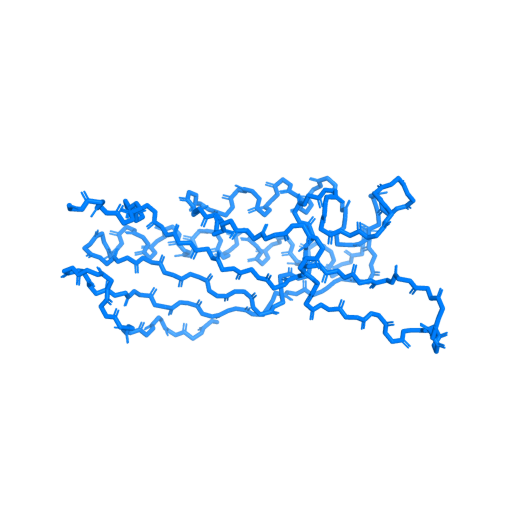C . GLU A 1 91 ? -0.232 -0.250 -7.540 1.00 90.31 91 GLU A C 1
ATOM 710 O O . GLU A 1 91 ? -0.859 -0.425 -6.498 1.00 90.31 91 GLU A O 1
ATOM 715 N N . HIS A 1 92 ? -0.384 0.842 -8.297 1.00 88.00 92 HIS A N 1
ATOM 716 C CA . HIS A 1 92 ? -1.292 1.927 -7.921 1.00 88.00 92 HIS A CA 1
ATOM 717 C C . HIS A 1 92 ? -2.738 1.426 -7.815 1.00 88.00 92 HIS A C 1
ATOM 719 O O . HIS A 1 92 ? -3.406 1.663 -6.811 1.00 88.00 92 HIS A O 1
ATOM 725 N N . ALA A 1 93 ? -3.221 0.700 -8.830 1.00 87.25 93 ALA A N 1
ATOM 726 C CA . ALA A 1 93 ? -4.589 0.191 -8.855 1.00 87.25 93 ALA A CA 1
ATOM 727 C C . ALA A 1 93 ? -4.877 -0.764 -7.690 1.00 87.25 93 ALA A C 1
ATOM 729 O O . ALA A 1 93 ? -5.959 -0.706 -7.113 1.00 87.25 93 ALA A O 1
ATOM 730 N N . GLN A 1 94 ? -3.923 -1.624 -7.335 1.00 84.94 94 GLN A N 1
ATOM 731 C CA . GLN A 1 94 ? -4.102 -2.592 -6.256 1.00 84.94 94 GLN A CA 1
ATOM 732 C C . GLN A 1 94 ? -3.993 -1.945 -4.874 1.00 84.94 94 GLN A C 1
ATOM 734 O O . GLN A 1 94 ? -4.744 -2.295 -3.970 1.00 84.94 94 GLN A O 1
ATOM 739 N N . PHE A 1 95 ? -3.128 -0.941 -4.721 1.00 84.62 95 PHE A N 1
ATOM 740 C CA . PHE A 1 95 ? -3.045 -0.169 -3.486 1.00 84.62 95 PHE A CA 1
ATOM 741 C C . PHE A 1 95 ? -4.318 0.647 -3.228 1.00 84.62 95 PHE A C 1
ATOM 743 O O . PHE A 1 95 ? -4.818 0.661 -2.110 1.00 84.62 95 PHE A O 1
ATOM 750 N N . GLN A 1 96 ? -4.902 1.250 -4.269 1.00 80.88 96 GLN A N 1
ATOM 751 C CA . GLN A 1 96 ? -6.201 1.934 -4.177 1.00 80.88 96 GLN A CA 1
ATOM 752 C C . GLN A 1 96 ? -7.368 0.973 -3.895 1.00 80.88 96 GLN A C 1
ATOM 754 O O . GLN A 1 96 ? -8.409 1.401 -3.402 1.00 80.88 96 GLN A O 1
ATOM 759 N N . GLN A 1 97 ? -7.213 -0.314 -4.220 1.00 78.69 97 GLN A N 1
ATOM 760 C CA . GLN A 1 97 ? -8.226 -1.334 -3.953 1.00 78.69 97 GLN A CA 1
ATOM 761 C C . GLN A 1 97 ? -8.230 -1.836 -2.512 1.00 78.69 97 GLN A C 1
ATOM 763 O O . GLN A 1 97 ? -9.267 -2.369 -2.132 1.00 78.69 97 GLN A O 1
ATOM 768 N N . LEU A 1 98 ? -7.154 -1.642 -1.728 1.00 74.19 98 LEU A N 1
ATOM 769 C CA . LEU A 1 98 ? -7.105 -2.024 -0.310 1.00 74.19 98 LEU A CA 1
ATOM 770 C C . LEU A 1 98 ? -8.300 -1.398 0.429 1.00 74.19 98 LEU A C 1
ATOM 772 O O . LEU A 1 98 ? -8.331 -0.207 0.741 1.00 74.19 98 LEU A O 1
ATOM 776 N N . VAL A 1 99 ? -9.317 -2.236 0.625 1.00 57.88 99 VAL A N 1
ATOM 777 C CA . VAL A 1 99 ? -10.724 -1.928 0.913 1.00 57.88 99 VAL A CA 1
ATOM 778 C C . VAL A 1 99 ? -10.995 -0.648 1.700 1.00 57.88 99 VAL A C 1
ATOM 780 O O . VAL A 1 99 ? -10.862 -0.630 2.916 1.00 57.88 99 VAL A O 1
ATOM 783 N N . GLY A 1 100 ? -11.534 0.387 1.043 1.00 62.09 100 GLY A N 1
ATOM 784 C CA . GLY A 1 100 ? -12.315 1.459 1.691 1.00 62.09 100 GLY A CA 1
ATOM 785 C C . GLY A 1 100 ? -11.615 2.220 2.825 1.00 62.09 100 GLY A C 1
ATOM 786 O O . GLY A 1 100 ? -12.279 2.915 3.602 1.00 62.09 100 GLY A O 1
ATOM 787 N N . LEU A 1 101 ? -10.295 2.079 2.947 1.00 71.19 101 LEU A N 1
ATOM 788 C CA . LEU A 1 101 ? -9.501 2.791 3.926 1.00 71.19 101 LEU A CA 1
ATOM 789 C C . LEU A 1 101 ? -9.118 4.147 3.335 1.00 71.19 101 LEU A C 1
ATOM 791 O O . LEU A 1 101 ? -8.726 4.265 2.176 1.00 71.19 101 LEU A O 1
ATOM 795 N N . ARG A 1 102 ? -9.239 5.197 4.142 1.00 76.06 102 ARG A N 1
ATOM 796 C CA . ARG A 1 102 ? -8.862 6.550 3.745 1.00 76.06 102 ARG A CA 1
ATOM 797 C C . ARG A 1 102 ? -7.389 6.785 4.069 1.00 76.06 102 ARG A C 1
ATOM 799 O O . ARG A 1 102 ? -6.963 6.537 5.198 1.00 76.06 102 ARG A O 1
ATOM 806 N N . HIS A 1 103 ? -6.647 7.342 3.110 1.00 77.50 103 HIS A N 1
ATOM 807 C CA . HIS A 1 103 ? -5.345 7.948 3.381 1.00 77.50 103 HIS A CA 1
ATOM 808 C C . HIS A 1 103 ? -5.514 9.183 4.254 1.00 77.50 103 HIS A C 1
ATOM 810 O O . HIS A 1 103 ? -6.318 10.071 3.955 1.00 77.50 103 HIS A O 1
ATOM 816 N N . LEU A 1 104 ? -4.718 9.263 5.314 1.00 76.50 104 LEU A N 1
ATOM 817 C CA . LEU A 1 104 ? -4.534 10.530 6.003 1.00 76.50 104 LEU A CA 1
ATOM 818 C C . LEU A 1 104 ? -3.833 11.501 5.051 1.00 76.50 104 LEU A C 1
ATOM 820 O O . LEU A 1 104 ? -2.858 11.135 4.395 1.00 76.50 104 LEU A O 1
ATOM 824 N N . GLU A 1 105 ? -4.345 12.726 4.954 1.00 76.88 105 GLU A N 1
ATOM 825 C CA . GLU A 1 105 ? -3.702 13.753 4.139 1.00 76.88 105 GLU A CA 1
ATOM 826 C C . GLU A 1 105 ? -2.297 14.029 4.666 1.00 76.88 105 GLU A C 1
ATOM 828 O O . GLU A 1 105 ? -2.079 14.180 5.868 1.00 76.88 105 GLU A O 1
ATOM 833 N N . GLN A 1 106 ? -1.345 14.083 3.743 1.00 78.12 106 GLN A N 1
ATOM 834 C CA . GLN A 1 106 ? 0.052 14.374 4.021 1.00 78.12 106 GLN A CA 1
ATOM 835 C C . GLN A 1 106 ? 0.495 15.520 3.108 1.00 78.12 106 GLN A C 1
ATOM 837 O O . GLN A 1 106 ? 0.081 15.553 1.939 1.00 78.12 106 GLN A O 1
ATOM 842 N N . PRO A 1 107 ? 1.349 16.437 3.591 1.00 79.50 107 PRO A N 1
ATOM 843 C CA . PRO A 1 107 ? 1.956 17.449 2.742 1.00 79.50 107 PRO A CA 1
ATOM 844 C C . PRO A 1 107 ? 2.682 16.820 1.538 1.00 79.50 107 PRO A C 1
ATOM 846 O O . PRO A 1 107 ? 3.223 15.711 1.656 1.00 79.50 107 PRO A O 1
ATOM 849 N N . PRO A 1 108 ? 2.743 17.513 0.388 1.00 72.06 108 PRO A N 1
ATOM 850 C CA . PRO A 1 108 ? 3.600 17.108 -0.724 1.00 72.06 108 PRO A CA 1
ATOM 851 C C . PRO A 1 108 ? 5.054 16.911 -0.269 1.00 72.06 108 PRO A C 1
ATOM 853 O O . PRO A 1 108 ? 5.514 17.603 0.639 1.00 72.06 108 PRO A O 1
ATOM 856 N N . HIS A 1 109 ? 5.782 15.997 -0.918 1.00 71.62 109 HIS A N 1
ATOM 857 C CA . HIS A 1 109 ? 7.193 15.693 -0.620 1.00 71.62 109 HIS A CA 1
ATOM 858 C C . HIS A 1 109 ? 7.460 15.134 0.791 1.00 71.62 109 HIS A C 1
ATOM 860 O O . HIS A 1 109 ? 8.547 15.300 1.346 1.00 71.62 109 HIS A O 1
ATOM 866 N N . SER A 1 110 ? 6.472 14.450 1.372 1.00 78.75 110 SER A N 1
ATOM 867 C CA . SER A 1 110 ? 6.634 13.694 2.618 1.00 78.75 110 SER A CA 1
ATOM 868 C C . SER A 1 110 ? 7.270 12.335 2.320 1.00 78.75 110 SER A C 1
ATOM 870 O O . SER A 1 110 ? 6.570 11.343 2.138 1.00 78.75 110 SER A O 1
ATOM 872 N N . TRP A 1 111 ? 8.594 12.308 2.196 1.00 80.31 111 TRP A N 1
ATOM 873 C CA . TRP A 1 111 ? 9.356 11.104 1.866 1.00 80.31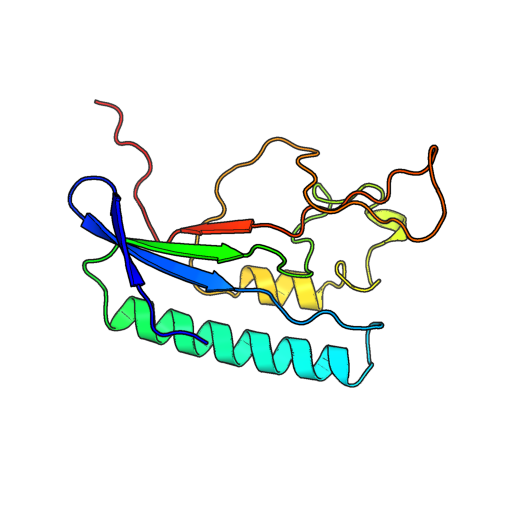 111 TRP A CA 1
ATOM 874 C C . TRP A 1 111 ? 9.675 10.264 3.096 1.00 80.31 111 TRP A C 1
ATOM 876 O O . TRP A 1 111 ? 10.008 10.808 4.148 1.00 80.31 111 TRP A O 1
ATOM 886 N N . THR A 1 112 ? 9.644 8.946 2.941 1.00 81.56 112 THR A 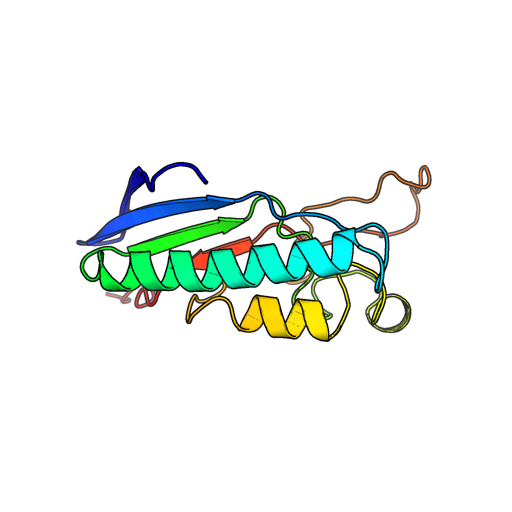N 1
ATOM 887 C CA . THR A 1 112 ? 9.849 8.002 4.049 1.00 81.56 112 THR A CA 1
ATOM 888 C C . THR A 1 112 ? 10.935 6.969 3.747 1.00 81.56 112 THR A C 1
ATOM 890 O O . THR A 1 112 ? 11.589 6.473 4.660 1.00 81.56 112 THR A O 1
ATOM 893 N N . TRP A 1 113 ? 11.256 6.767 2.465 1.00 80.50 113 TRP A N 1
ATOM 894 C CA . TRP A 1 113 ? 12.377 5.953 2.013 1.00 80.50 113 TRP A CA 1
ATOM 895 C C . TRP A 1 113 ? 13.368 6.773 1.180 1.00 80.50 113 TRP A C 1
ATOM 897 O O . TRP A 1 113 ? 12.970 7.575 0.332 1.00 80.50 113 TRP A O 1
ATOM 907 N N . ARG A 1 114 ? 14.671 6.544 1.396 1.00 71.81 114 ARG A N 1
ATOM 908 C CA . ARG A 1 114 ? 15.761 7.136 0.606 1.00 71.81 114 ARG A CA 1
ATOM 909 C C . ARG A 1 114 ? 16.612 6.055 -0.046 1.00 71.81 114 ARG A C 1
ATOM 911 O O . ARG A 1 114 ? 17.212 5.225 0.640 1.00 71.81 114 ARG A O 1
ATOM 918 N N . GLY A 1 115 ? 16.730 6.110 -1.369 1.00 67.25 115 GLY A N 1
ATOM 919 C CA . GLY A 1 115 ? 17.571 5.187 -2.120 1.00 67.25 115 GLY A CA 1
ATOM 920 C C . GLY A 1 115 ? 19.059 5.382 -1.840 1.00 67.25 115 GLY A C 1
ATOM 921 O O . GLY A 1 115 ? 19.666 6.350 -2.279 1.00 67.25 115 GLY A O 1
ATOM 922 N N . TYR A 1 116 ? 19.689 4.411 -1.174 1.00 58.44 116 TYR A N 1
ATOM 923 C CA . TYR A 1 116 ? 21.143 4.403 -0.943 1.00 58.44 116 TYR A CA 1
ATOM 924 C C . TYR A 1 116 ? 21.968 3.919 -2.148 1.00 58.44 116 TYR A C 1
ATOM 926 O O . TYR A 1 116 ? 23.198 3.886 -2.087 1.00 58.44 116 TYR A O 1
ATOM 934 N N . ARG A 1 117 ? 21.318 3.520 -3.249 1.00 54.28 117 ARG A N 1
ATOM 935 C CA . ARG A 1 117 ? 21.927 2.676 -4.291 1.00 54.28 117 ARG A CA 1
ATOM 936 C C . ARG A 1 117 ? 23.037 3.326 -5.126 1.00 54.28 117 ARG A C 1
ATOM 938 O O . ARG A 1 117 ? 23.649 2.603 -5.895 1.00 54.28 117 ARG A O 1
ATOM 945 N N . ASN A 1 118 ? 23.345 4.615 -4.961 1.00 45.81 118 ASN A N 1
ATOM 946 C CA . ASN A 1 118 ? 24.335 5.307 -5.800 1.00 45.81 118 ASN A CA 1
ATOM 947 C C . ASN A 1 118 ? 25.207 6.362 -5.089 1.00 45.81 118 ASN A C 1
ATOM 949 O O . ASN A 1 118 ? 25.661 7.282 -5.761 1.00 45.81 118 ASN A O 1
ATOM 953 N N . LEU A 1 119 ? 25.439 6.302 -3.763 1.00 46.53 119 LEU A N 1
ATOM 954 C CA . LEU A 1 119 ? 26.159 7.381 -3.034 1.00 46.53 119 LEU A CA 1
ATOM 955 C C . LEU A 1 119 ? 25.659 8.789 -3.437 1.00 46.53 119 LEU A C 1
ATOM 957 O O . LEU A 1 119 ? 26.430 9.746 -3.491 1.00 46.53 119 LEU A O 1
ATOM 961 N N . ALA A 1 120 ? 24.379 8.904 -3.803 1.00 47.59 120 ALA A N 1
ATOM 962 C CA . ALA A 1 120 ? 23.854 10.078 -4.472 1.00 47.59 120 ALA A CA 1
ATOM 963 C C . ALA A 1 120 ? 23.549 11.138 -3.418 1.00 47.59 120 ALA A C 1
ATOM 965 O O . ALA A 1 120 ? 22.405 11.411 -3.079 1.00 47.59 120 ALA A O 1
ATOM 966 N N . SER 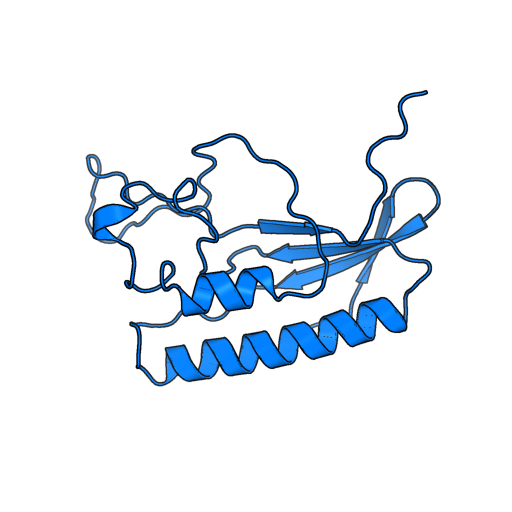A 1 121 ? 24.604 11.789 -2.947 1.00 47.41 121 SER A N 1
ATOM 967 C CA . SER A 1 121 ? 24.557 13.094 -2.295 1.00 47.41 121 SER A CA 1
ATOM 968 C C . SER A 1 121 ? 23.990 14.197 -3.211 1.00 47.41 121 SER A C 1
ATOM 970 O O . SER A 1 121 ? 23.981 15.361 -2.821 1.00 47.41 121 SER A O 1
ATOM 972 N N . THR A 1 122 ? 23.509 13.861 -4.417 1.00 50.59 122 THR A N 1
ATOM 973 C CA . THR A 1 122 ? 23.057 14.814 -5.440 1.00 50.59 122 THR A CA 1
ATOM 974 C C . THR A 1 122 ? 21.785 14.422 -6.209 1.00 50.59 122 THR A C 1
ATOM 976 O O . THR A 1 122 ? 21.363 15.201 -7.059 1.00 50.59 122 THR A O 1
ATOM 979 N N . GLY A 1 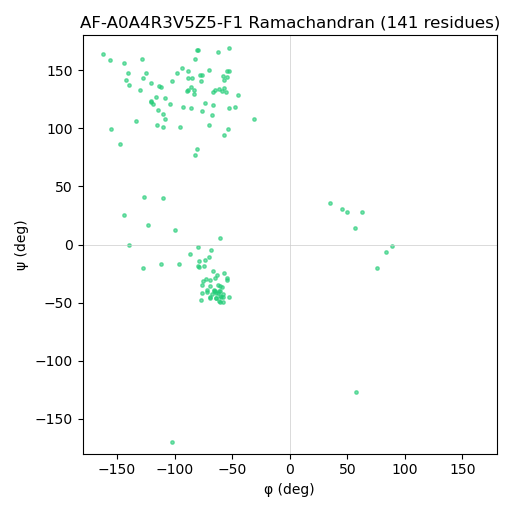123 ? 21.141 13.273 -5.951 1.00 53.94 123 GLY A N 1
ATOM 980 C CA . GLY A 1 123 ? 20.000 12.814 -6.761 1.00 53.94 123 GLY A CA 1
ATOM 981 C C . GLY A 1 123 ? 18.827 12.328 -5.921 1.00 53.94 123 GLY A C 1
ATOM 982 O O . GLY A 1 123 ? 18.892 11.241 -5.359 1.00 53.94 123 GLY A O 1
ATOM 983 N N . ASN A 1 124 ? 17.761 13.126 -5.857 1.00 58.09 124 ASN A N 1
ATOM 984 C CA . ASN A 1 124 ? 16.511 12.825 -5.158 1.00 58.09 124 ASN A CA 1
ATOM 985 C C . ASN A 1 124 ? 15.883 11.509 -5.673 1.00 58.09 124 ASN A C 1
ATOM 987 O O . ASN A 1 124 ? 15.143 11.490 -6.647 1.00 58.09 124 ASN A O 1
ATOM 991 N N . GLN A 1 125 ? 16.156 10.390 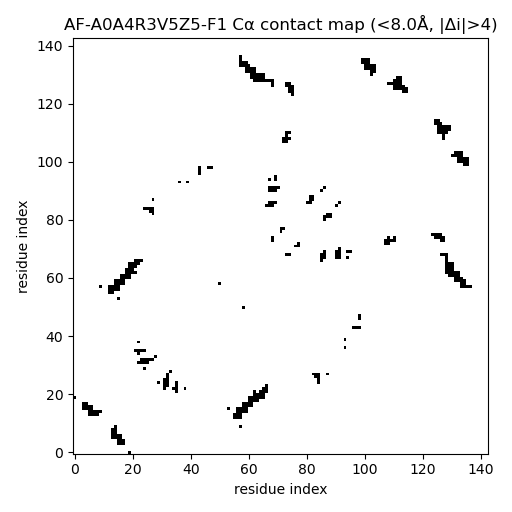-5.011 1.00 67.81 125 GLN A N 1
ATOM 992 C CA . GLN A 1 125 ? 15.442 9.119 -5.208 1.00 67.81 125 GLN A CA 1
ATOM 993 C C . GLN A 1 125 ? 14.587 8.815 -3.980 1.00 67.81 125 GLN A C 1
ATOM 995 O O . GLN A 1 125 ? 14.554 7.694 -3.476 1.00 67.81 125 GLN A O 1
ATOM 1000 N N . ASP A 1 126 ? 13.969 9.865 -3.454 1.00 78.00 126 ASP A N 1
ATOM 1001 C CA . ASP A 1 126 ? 13.150 9.792 -2.262 1.00 78.00 126 ASP A CA 1
ATOM 1002 C C . ASP A 1 126 ? 11.739 9.328 -2.651 1.00 78.00 126 ASP A C 1
ATOM 1004 O O . ASP A 1 126 ? 11.159 9.828 -3.621 1.00 78.00 126 ASP A O 1
ATOM 1008 N N . LEU A 1 127 ? 11.206 8.361 -1.905 1.00 83.88 127 LEU A N 1
ATOM 1009 C CA . LEU A 1 127 ? 9.893 7.758 -2.133 1.00 83.88 127 LEU A CA 1
ATOM 1010 C C . LEU A 1 127 ? 9.044 7.861 -0.865 1.00 83.88 127 LEU A C 1
ATOM 1012 O O . LEU A 1 127 ? 9.565 7.752 0.250 1.00 83.88 127 LEU A O 1
ATOM 1016 N N . ARG A 1 128 ? 7.725 8.005 -1.018 1.00 86.62 128 ARG A N 1
ATOM 1017 C CA . ARG A 1 128 ? 6.778 7.734 0.073 1.00 86.62 128 ARG A CA 1
ATOM 1018 C C . ARG A 1 128 ? 6.242 6.312 -0.057 1.00 86.62 128 ARG A C 1
ATOM 1020 O O . ARG A 1 128 ? 5.362 6.050 -0.877 1.00 86.62 128 ARG A O 1
ATOM 1027 N N . THR A 1 129 ? 6.796 5.411 0.746 1.00 87.38 129 THR A N 1
ATOM 1028 C CA . THR A 1 129 ? 6.404 3.989 0.780 1.00 87.38 129 THR A CA 1
ATOM 1029 C C . THR A 1 129 ? 5.711 3.601 2.081 1.00 87.38 129 THR A C 1
ATOM 1031 O O . THR A 1 129 ? 4.998 2.601 2.105 1.00 87.38 129 THR A O 1
ATOM 1034 N N . ASP A 1 130 ? 5.834 4.422 3.120 1.00 88.31 130 ASP A N 1
ATOM 1035 C CA . ASP A 1 130 ? 5.139 4.246 4.387 1.00 88.31 130 ASP A CA 1
ATOM 1036 C C . ASP A 1 130 ? 3.793 4.966 4.328 1.00 88.31 130 ASP A C 1
ATOM 1038 O O . ASP A 1 130 ? 3.707 6.136 3.939 1.00 88.31 130 ASP A O 1
ATOM 1042 N N . HIS A 1 131 ? 2.731 4.284 4.745 1.00 86.75 131 HIS A N 1
ATOM 1043 C CA . HIS A 1 131 ? 1.370 4.803 4.675 1.00 86.75 131 HIS A CA 1
ATOM 1044 C C . HIS A 1 131 ? 0.578 4.434 5.928 1.00 86.75 131 HIS A C 1
ATOM 1046 O O . HIS A 1 131 ? 0.741 3.362 6.508 1.00 86.75 131 HIS A O 1
ATOM 1052 N N . ILE A 1 132 ? -0.338 5.314 6.329 1.00 86.50 132 ILE A N 1
ATOM 1053 C CA . ILE A 1 132 ? -1.316 5.037 7.384 1.00 86.50 132 ILE A CA 1
ATOM 1054 C C . ILE A 1 132 ? -2.707 5.131 6.771 1.00 86.50 132 ILE A C 1
ATOM 1056 O O . ILE A 1 132 ? -3.103 6.173 6.240 1.00 86.50 132 ILE A O 1
ATOM 1060 N N . LEU A 1 133 ? -3.440 4.029 6.868 1.00 85.75 133 LEU A N 1
ATOM 1061 C CA . LEU A 1 133 ? -4.788 3.858 6.351 1.00 85.75 133 LEU A CA 1
ATOM 1062 C C . LEU A 1 133 ? -5.776 3.679 7.502 1.00 85.75 133 LEU A C 1
ATOM 1064 O O . LEU A 1 133 ? -5.510 2.942 8.449 1.00 85.75 133 LEU A O 1
ATOM 1068 N N . VAL A 1 134 ? -6.928 4.346 7.425 1.00 84.69 134 VAL A N 1
ATOM 1069 C CA . VAL A 1 134 ? -7.953 4.297 8.481 1.00 84.69 134 VAL A CA 1
ATOM 1070 C C . VAL A 1 134 ? -9.319 3.987 7.880 1.00 84.69 134 VAL A C 1
ATOM 1072 O O . VAL A 1 134 ? -9.730 4.612 6.902 1.00 84.69 134 VAL A O 1
ATOM 1075 N N . SER A 1 135 ? -10.057 3.046 8.470 1.00 81.56 135 SER A N 1
ATOM 1076 C CA . SER A 1 135 ? -11.432 2.753 8.057 1.00 81.56 135 SER A CA 1
ATOM 1077 C C . SER A 1 135 ? -12.359 3.870 8.520 1.00 81.56 135 SER A C 1
ATOM 1079 O O . SER A 1 135 ? -12.431 4.093 9.726 1.00 81.56 135 SER A O 1
ATOM 1081 N N . GLY A 1 136 ? -13.079 4.522 7.599 1.00 68.31 136 GLY A N 1
ATOM 1082 C CA . GLY A 1 136 ? -14.319 5.279 7.846 1.00 68.31 136 GLY A CA 1
ATOM 1083 C C . GLY A 1 136 ? -14.460 6.034 9.176 1.00 68.31 136 GLY A C 1
ATOM 1084 O O . GLY A 1 136 ? -15.557 6.070 9.729 1.00 68.31 136 GLY A O 1
ATOM 1085 N N . ALA A 1 137 ? -13.383 6.607 9.715 1.00 49.84 137 ALA A N 1
ATOM 1086 C CA . ALA A 1 137 ? -13.473 7.489 10.859 1.00 49.84 137 ALA A CA 1
ATOM 1087 C C . ALA A 1 137 ? -13.999 8.809 10.309 1.00 49.84 137 ALA A C 1
ATOM 1089 O O . ALA A 1 137 ? -13.335 9.443 9.482 1.00 49.84 137 ALA A O 1
ATOM 1090 N N . GLU A 1 138 ? -15.207 9.194 10.723 1.00 46.91 138 GLU A N 1
ATOM 1091 C CA . GLU A 1 138 ? -15.616 10.588 10.623 1.00 46.91 138 GLU A CA 1
ATOM 1092 C C . GLU A 1 138 ? -14.436 11.434 11.118 1.00 46.91 138 GLU A C 1
ATOM 1094 O O . GLU A 1 138 ? -13.847 11.132 12.162 1.00 46.91 138 GLU A O 1
ATOM 1099 N N . GLY A 1 139 ? -14.027 12.421 10.315 1.00 45.88 139 GLY A N 1
ATOM 1100 C CA . GLY A 1 139 ? -13.001 13.375 10.724 1.00 45.88 139 GLY A CA 1
ATOM 1101 C C . GLY A 1 139 ? -13.368 14.014 12.068 1.00 45.88 139 GLY A C 1
ATOM 1102 O O . GLY A 1 139 ? -14.493 13.829 12.543 1.00 45.88 139 GLY A O 1
ATOM 1103 N N . PRO A 1 140 ? -12.443 14.749 12.709 1.00 39.41 140 PRO A N 1
ATOM 1104 C CA . PRO A 1 140 ? -12.764 15.446 13.949 1.00 39.41 140 PRO A CA 1
ATOM 1105 C C . PRO A 1 140 ? -14.081 16.203 13.755 1.00 39.41 140 PRO A C 1
ATOM 1107 O O . PRO A 1 140 ? -14.212 17.009 12.836 1.00 39.41 140 PRO A O 1
ATOM 1110 N N . ARG A 1 141 ? -15.098 15.853 14.551 1.00 37.75 141 ARG A N 1
ATOM 1111 C CA . ARG A 1 141 ? -16.318 16.649 14.610 1.00 37.75 141 ARG A CA 1
ATOM 1112 C C . ARG A 1 141 ? -15.902 17.921 15.321 1.00 37.75 141 ARG A C 1
ATOM 1114 O O . ARG A 1 141 ? -15.672 17.886 16.529 1.00 37.75 141 ARG A O 1
ATOM 1121 N N . ASP A 1 142 ? -15.718 18.983 14.550 1.00 35.56 142 ASP A N 1
ATOM 1122 C CA . ASP A 1 142 ? -15.555 20.322 15.090 1.00 35.56 142 ASP A CA 1
ATOM 1123 C C . ASP A 1 142 ? -16.746 20.582 16.028 1.00 35.56 142 ASP A C 1
ATOM 1125 O O . ASP A 1 142 ? -17.908 20.475 15.621 1.00 35.56 142 ASP A O 1
ATOM 1129 N N . GLY A 1 143 ? -16.437 20.793 17.307 1.00 38.97 143 GLY A N 1
ATOM 1130 C CA . GLY A 1 143 ? -17.373 21.272 18.322 1.00 38.97 143 GLY A CA 1
ATOM 1131 C C . GLY A 1 143 ? -17.349 22.787 18.404 1.00 38.97 143 GLY A C 1
ATOM 1132 O O . GLY A 1 143 ? -16.283 23.371 18.102 1.00 38.97 143 GLY A O 1
#

Nearest PDB structures (foldseek):
  9dp1-assembly2_B  TM=8.264E-01  e=8.425E-07  Homo sapiens
  1dew-assembly1_B  TM=8.493E-01  e=9.196E-06  Homo sapiens
  2isi-assembly3_C  TM=8.428E-01  e=8.081E-06  Homo sapiens
  6w4t-assembly1_A  TM=7.871E-01  e=3.722E-06  Homo sapiens
  9dp3-assembly2_B  TM=8.263E-01  e=1.542E-05  Homo sapiens

InterPro domains:
  IPR036691 Endonuclease/exonuclease/phosphatase superfamily [G3DSA:3.60.10.10] (10-141)
  IPR036691 Endonuclease/exonuclease/phosphatase superfamily [SSF56219] (11-136)
  IPR037493 Exodeoxyribonuclease III-like [PTHR43250] (16-136)

Mean predicted aligned error: 8.14 Å

Organism: Roseateles saccharophilus (NCBI:txid304)

Radius of gyration: 16.46 Å; Cα contacts (8 Å, |Δi|>4): 219; chains: 1; bounding box: 44×35×38 Å

pLDDT: mean 78.48, std 13.92, range [35.56, 95.25]